Protein AF-A0A2S9G0T8-F1 (afdb_monomer)

Nearest PDB structures (foldseek):
  8khl-assembly1_C  TM=8.543E-01  e=2.174E-02  Pseudomonas aeruginosa
  6chu-assembly1_A  TM=8.204E-01  e=4.363E-02  Mycobacterium tuberculosis H37Rv
  5vxs-assembly2_E  TM=8.052E-01  e=6.628E-02  Homo sapiens
  4l9y-assembly1_B  TM=7.800E-01  e=7.619E-02  Cereibacter sphaeroides 2.4.1
  3pr1-assembly1_A  TM=4.443E-01  e=1.879E+00  Thermotoga maritima

Radius of gyration: 14.77 Å; Cα contacts (8 Å, |Δi|>4): 90; chains: 1; bounding box: 35×24×43 Å

Sequence (75 aa):
MTVSHPAERTRRPHWSLARTWLLQPGLPGFTAGVDGDADVVVLDIEDGLPDAEKPIGRRAVAEWLHDGGSAWVRI

Structure (mmCIF, N/CA/C/O backbone):
data_AF-A0A2S9G0T8-F1
#
_entry.id   AF-A0A2S9G0T8-F1
#
loop_
_atom_site.group_PDB
_atom_site.id
_atom_site.type_symbol
_atom_site.label_atom_id
_atom_site.label_alt_id
_atom_site.label_comp_id
_atom_site.label_asym_id
_atom_site.label_entity_id
_atom_site.label_seq_id
_atom_site.pdbx_PDB_ins_code
_atom_site.Cartn_x
_atom_site.Cartn_y
_atom_site.Cartn_z
_atom_site.occupancy
_atom_site.B_iso_or_equiv
_atom_site.auth_seq_id
_atom_site.auth_comp_id
_atom_site.auth_asym_id
_atom_site.auth_atom_id
_atom_site.pdbx_PDB_model_num
ATOM 1 N N . MET A 1 1 ? 26.203 14.390 -28.369 1.00 41.34 1 MET A N 1
ATOM 2 C CA . MET A 1 1 ? 25.357 14.225 -27.170 1.00 41.34 1 MET A CA 1
ATOM 3 C C . MET A 1 1 ? 24.124 13.457 -27.596 1.00 41.34 1 MET A C 1
ATOM 5 O O . MET A 1 1 ? 23.298 14.009 -28.309 1.00 41.34 1 MET A O 1
ATOM 9 N N . THR A 1 2 ? 24.059 12.168 -27.281 1.00 45.03 2 THR A N 1
ATOM 10 C CA . THR A 1 2 ? 22.914 11.329 -27.650 1.00 45.03 2 THR A CA 1
ATOM 11 C C . THR A 1 2 ? 21.827 11.554 -26.612 1.00 4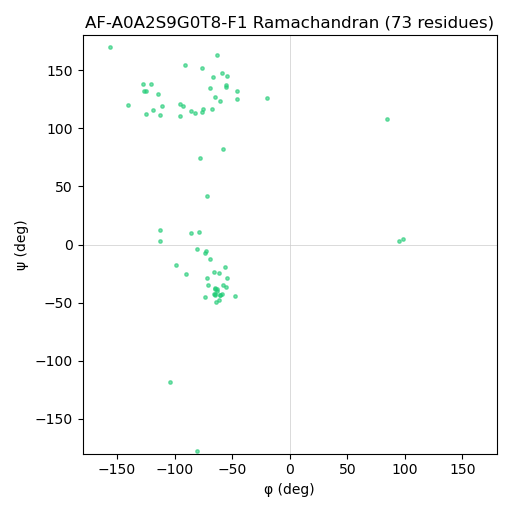5.03 2 THR A C 1
ATOM 13 O O . THR A 1 2 ? 22.024 11.244 -25.441 1.00 45.03 2 THR A O 1
ATOM 16 N N . VAL A 1 3 ? 20.717 12.160 -27.022 1.00 52.78 3 VAL A N 1
ATOM 17 C CA . VAL A 1 3 ? 19.536 12.308 -26.171 1.00 52.78 3 VAL A CA 1
ATOM 18 C C . VAL A 1 3 ? 18.849 10.945 -26.137 1.00 52.78 3 VAL A C 1
ATOM 20 O O . VAL A 1 3 ? 18.411 10.439 -27.173 1.00 52.78 3 VAL A O 1
ATOM 23 N N . SER A 1 4 ? 18.831 10.311 -24.968 1.00 51.03 4 SER A N 1
ATOM 24 C CA . SER A 1 4 ? 18.131 9.046 -24.753 1.00 51.03 4 SER A CA 1
ATOM 25 C C . SER A 1 4 ? 16.640 9.248 -25.027 1.00 51.03 4 SER A C 1
ATOM 27 O O . SER A 1 4 ? 16.015 10.133 -24.447 1.00 51.03 4 SER A O 1
ATOM 29 N N . HIS A 1 5 ? 16.079 8.453 -25.936 1.00 51.53 5 HIS A N 1
ATOM 30 C CA . HIS A 1 5 ? 14.641 8.440 -26.198 1.00 51.53 5 HIS A CA 1
ATOM 31 C C . HIS A 1 5 ? 13.891 7.892 -24.968 1.00 51.53 5 HIS A C 1
ATOM 33 O O . HIS A 1 5 ? 14.391 6.953 -24.343 1.00 51.53 5 HIS A O 1
ATOM 39 N N . PRO A 1 6 ? 12.692 8.404 -24.629 1.00 54.78 6 PRO A N 1
ATOM 40 C CA . PRO A 1 6 ? 11.848 7.829 -23.589 1.00 54.78 6 PRO A CA 1
ATOM 41 C C . PRO A 1 6 ? 11.142 6.599 -24.168 1.00 54.78 6 PRO A C 1
ATOM 43 O O . PRO A 1 6 ? 9.976 6.654 -24.548 1.00 54.78 6 PRO A O 1
ATOM 46 N N . ALA A 1 7 ? 11.871 5.500 -24.329 1.00 53.41 7 ALA A N 1
ATOM 47 C CA . ALA A 1 7 ? 11.304 4.246 -24.797 1.00 53.41 7 ALA A CA 1
ATOM 48 C C . ALA A 1 7 ? 11.307 3.224 -23.657 1.00 53.41 7 ALA A C 1
ATOM 50 O O . ALA A 1 7 ? 12.360 2.842 -23.156 1.00 53.41 7 ALA A O 1
ATOM 51 N N . GLU A 1 8 ? 10.086 2.789 -23.332 1.00 52.94 8 GLU A N 1
ATOM 52 C CA . GLU A 1 8 ? 9.722 1.613 -22.540 1.00 52.94 8 GLU A CA 1
ATOM 53 C C . GLU A 1 8 ? 9.729 1.807 -21.012 1.00 52.94 8 GLU A C 1
ATOM 55 O O . GLU A 1 8 ? 10.778 1.886 -20.373 1.00 52.94 8 GLU A O 1
ATOM 60 N N . ARG A 1 9 ? 8.516 1.843 -20.419 1.00 58.78 9 ARG A N 1
ATOM 61 C CA . ARG A 1 9 ? 8.256 1.615 -18.982 1.00 58.78 9 ARG A CA 1
ATOM 62 C C . ARG A 1 9 ? 8.790 0.231 -18.641 1.00 58.78 9 ARG A C 1
ATOM 64 O O . ARG A 1 9 ? 8.086 -0.775 -18.695 1.00 58.78 9 ARG A O 1
ATOM 71 N N . THR A 1 10 ? 10.085 0.194 -18.399 1.00 59.00 10 THR A N 1
ATOM 72 C CA . THR A 1 10 ? 10.869 -1.002 -18.185 1.00 59.00 10 THR A CA 1
ATOM 73 C C . THR A 1 10 ? 10.379 -1.579 -16.871 1.00 59.00 10 THR A C 1
ATOM 75 O O . THR A 1 10 ? 10.409 -0.911 -15.842 1.00 59.00 10 THR A O 1
ATOM 78 N N . ARG A 1 11 ? 9.814 -2.788 -16.946 1.00 78.56 11 ARG A N 1
ATOM 79 C CA . ARG A 1 11 ? 9.457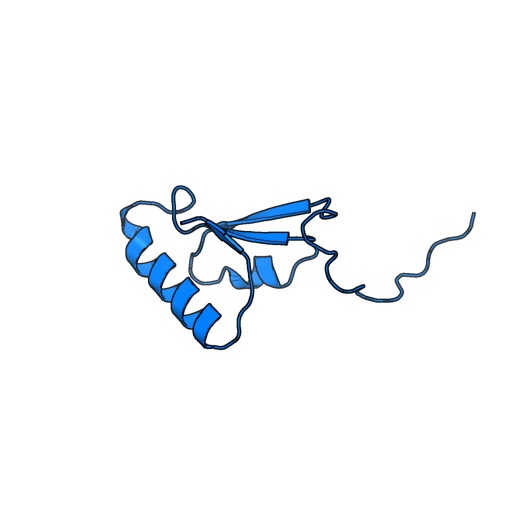 -3.665 -15.825 1.00 78.56 11 ARG A CA 1
ATOM 80 C C . ARG A 1 11 ? 10.210 -3.290 -14.541 1.00 78.56 11 ARG A C 1
ATOM 82 O O . ARG A 1 11 ? 11.441 -3.261 -14.566 1.00 78.56 11 ARG A O 1
ATOM 89 N N . ARG A 1 12 ? 9.478 -3.066 -13.438 1.00 87.56 12 ARG A N 1
ATOM 90 C CA . ARG A 1 12 ? 10.075 -2.769 -12.123 1.00 87.56 12 ARG A CA 1
ATOM 91 C C . ARG A 1 12 ? 11.231 -3.744 -11.845 1.00 87.56 12 ARG A C 1
ATOM 93 O O . ARG A 1 12 ? 11.053 -4.950 -12.074 1.00 87.56 12 ARG A O 1
ATOM 100 N N . PRO A 1 13 ? 12.407 -3.254 -11.414 1.00 92.62 13 PRO A N 1
ATOM 101 C CA . PRO A 1 13 ? 13.567 -4.109 -11.200 1.00 92.62 13 PRO A CA 1
ATOM 102 C C . PRO A 1 13 ? 13.283 -5.138 -10.101 1.00 92.62 13 PRO A C 1
ATOM 104 O O . PRO A 1 13 ? 12.364 -4.984 -9.295 1.00 92.62 13 PRO A O 1
ATOM 107 N N . HIS A 1 14 ? 14.100 -6.194 -10.034 1.00 93.31 14 HIS A N 1
ATOM 108 C CA . HIS A 1 14 ? 14.106 -7.047 -8.847 1.00 93.31 14 HIS A CA 1
ATOM 109 C C . HIS A 1 14 ? 14.383 -6.172 -7.614 1.00 93.31 14 HIS A C 1
ATOM 111 O O . HIS A 1 14 ? 15.252 -5.303 -7.667 1.00 93.31 14 HIS A O 1
ATOM 117 N N . TRP A 1 15 ? 13.665 -6.395 -6.512 1.00 93.62 15 TRP A N 1
ATOM 118 C CA . TRP A 1 15 ? 13.703 -5.529 -5.324 1.00 93.62 15 TRP A CA 1
ATOM 119 C C . TRP A 1 15 ? 15.121 -5.321 -4.765 1.00 93.62 15 TRP A C 1
ATOM 121 O O . TRP A 1 15 ? 15.427 -4.257 -4.240 1.00 93.62 15 TRP A O 1
ATOM 131 N N . SER A 1 16 ? 16.021 -6.295 -4.942 1.00 95.38 16 SER A N 1
ATOM 132 C CA . SER A 1 16 ? 17.424 -6.192 -4.513 1.00 95.38 16 SER A CA 1
ATOM 133 C C . SER A 1 16 ? 18.259 -5.180 -5.312 1.00 95.38 16 SER A C 1
ATOM 135 O O . SER A 1 16 ? 19.386 -4.889 -4.928 1.00 95.38 16 SER A O 1
ATOM 137 N N . LEU A 1 17 ? 17.746 -4.691 -6.444 1.00 96.19 17 LEU A N 1
ATOM 138 C CA . LEU A 1 17 ? 18.371 -3.687 -7.314 1.00 96.19 17 LEU A CA 1
ATOM 139 C C . LEU A 1 17 ? 17.601 -2.357 -7.308 1.00 96.19 17 LEU A C 1
ATOM 141 O O . LEU A 1 17 ? 17.942 -1.450 -8.068 1.00 96.19 17 LEU A O 1
ATOM 145 N N . ALA A 1 18 ? 16.544 -2.245 -6.500 1.00 96.31 18 ALA A N 1
ATOM 146 C CA . ALA A 1 18 ? 15.716 -1.052 -6.438 1.00 96.31 18 ALA A CA 1
ATOM 147 C C . ALA A 1 18 ? 16.517 0.140 -5.900 1.00 96.31 18 ALA A C 1
ATOM 149 O O . ALA A 1 18 ? 17.115 0.076 -4.826 1.00 96.31 18 ALA A O 1
ATOM 150 N N . ARG A 1 19 ? 16.505 1.242 -6.651 1.00 96.62 19 ARG A N 1
ATOM 151 C CA . ARG A 1 19 ? 17.154 2.512 -6.303 1.00 96.62 19 ARG A CA 1
ATOM 152 C C . ARG A 1 19 ? 16.210 3.424 -5.535 1.00 96.62 19 ARG A C 1
ATOM 154 O O . ARG A 1 19 ? 16.670 4.291 -4.798 1.00 96.62 19 ARG A O 1
ATOM 161 N N . THR A 1 20 ? 14.903 3.247 -5.721 1.00 96.88 20 THR A N 1
ATOM 162 C CA . THR A 1 20 ? 13.868 4.047 -5.065 1.00 96.88 20 THR A CA 1
ATOM 163 C C . THR A 1 20 ? 12.848 3.167 -4.352 1.00 96.88 20 THR A C 1
ATOM 165 O O . THR A 1 20 ? 12.335 2.189 -4.894 1.00 96.88 20 THR A O 1
ATOM 168 N N . TRP A 1 21 ? 12.559 3.535 -3.107 1.00 97.00 21 TRP A N 1
ATOM 169 C CA . TRP A 1 21 ? 11.565 2.889 -2.259 1.00 97.00 21 TRP A CA 1
ATOM 170 C C . TRP A 1 21 ? 10.595 3.963 -1.788 1.00 97.00 21 TRP A C 1
ATOM 172 O O . TRP A 1 21 ? 10.980 4.863 -1.042 1.00 97.00 21 TRP A O 1
ATOM 182 N N . LEU A 1 22 ? 9.351 3.896 -2.255 1.00 96.75 22 LEU A N 1
ATOM 183 C CA . LEU A 1 22 ? 8.294 4.803 -1.827 1.00 96.75 22 LEU A CA 1
ATOM 184 C C . LEU A 1 22 ? 7.541 4.181 -0.655 1.00 96.75 22 LEU A C 1
ATOM 186 O O . LEU A 1 22 ? 6.926 3.125 -0.803 1.00 96.75 22 LEU A O 1
ATOM 190 N N . LEU A 1 23 ? 7.562 4.863 0.487 1.00 96.75 23 LEU A N 1
ATOM 191 C CA . LEU A 1 23 ? 6.689 4.554 1.610 1.00 96.75 23 LEU A CA 1
A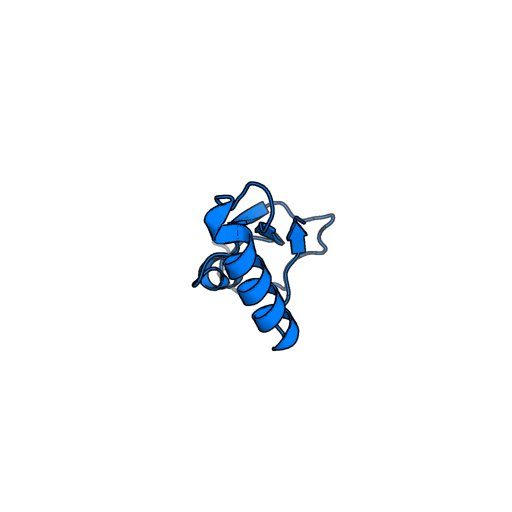TOM 192 C C . LEU A 1 23 ? 5.358 5.288 1.413 1.00 96.75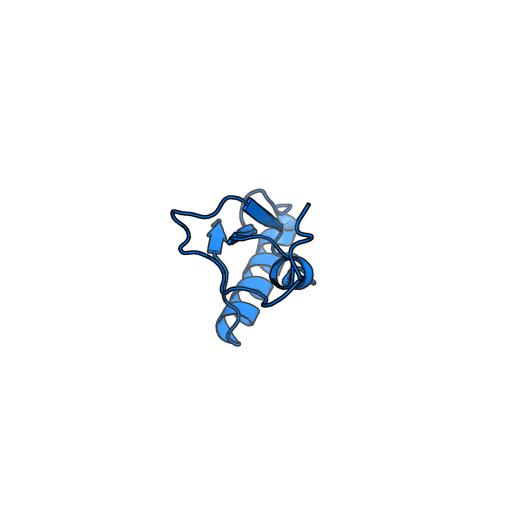 23 LEU A C 1
ATOM 194 O O . LEU A 1 23 ? 5.322 6.517 1.395 1.00 96.75 23 LEU A O 1
ATOM 198 N N . GLN A 1 24 ? 4.282 4.530 1.237 1.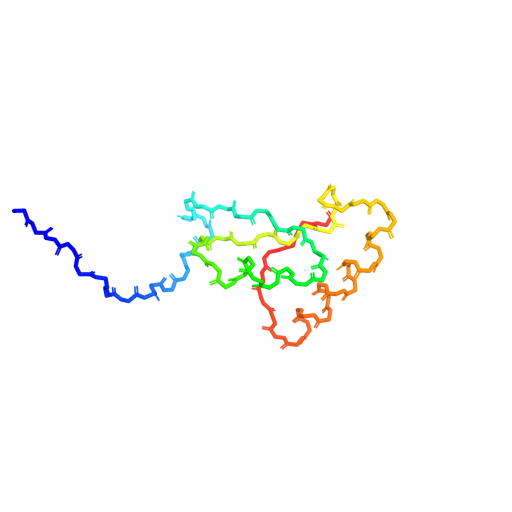00 97.00 24 GLN A N 1
ATOM 199 C CA . GLN A 1 24 ? 2.949 5.037 0.936 1.00 97.00 24 GLN A CA 1
ATOM 200 C C . GLN A 1 24 ? 1.995 4.630 2.069 1.00 97.00 24 GLN A C 1
ATOM 202 O O . GLN A 1 24 ? 1.746 3.435 2.232 1.00 97.00 24 GLN A O 1
ATOM 207 N N . PRO A 1 25 ? 1.423 5.575 2.836 1.00 96.81 25 PRO A N 1
ATOM 208 C CA . PRO A 1 25 ? 0.400 5.258 3.829 1.00 96.81 25 PRO A CA 1
ATOM 209 C C . PRO A 1 25 ? -0.778 4.517 3.197 1.00 96.81 25 PRO A C 1
ATOM 211 O O . PRO A 1 25 ? -1.266 4.927 2.138 1.00 96.81 25 PRO A O 1
ATOM 214 N N . GLY A 1 26 ? -1.254 3.457 3.855 1.00 94.88 26 GLY A N 1
ATOM 215 C CA . GLY A 1 26 ? -2.403 2.648 3.436 1.00 94.88 26 GLY A CA 1
ATOM 216 C C . GLY A 1 26 ? -3.761 3.341 3.603 1.00 94.88 26 GLY A C 1
ATOM 217 O O . GLY A 1 26 ? -4.704 2.720 4.076 1.00 94.88 26 GLY A O 1
ATOM 218 N N . LEU A 1 27 ? -3.872 4.626 3.262 1.00 91.00 27 LEU A N 1
ATOM 219 C CA . LEU A 1 27 ? -5.112 5.407 3.338 1.00 91.00 27 LEU A CA 1
ATOM 220 C C . LEU A 1 27 ? -5.894 5.354 2.022 1.00 91.00 27 LEU A C 1
ATOM 222 O O . LEU A 1 27 ? -5.285 5.173 0.967 1.00 91.00 27 LEU A O 1
ATOM 226 N N . PRO A 1 28 ? -7.228 5.543 2.033 1.00 83.75 28 PRO A N 1
ATOM 227 C CA . PRO A 1 28 ? -8.019 5.601 0.805 1.00 83.75 28 PRO A CA 1
ATOM 228 C C . PRO A 1 28 ? -7.369 6.493 -0.268 1.00 83.75 28 PRO A C 1
ATOM 230 O O . PRO A 1 28 ? -7.053 7.652 -0.012 1.00 83.75 28 PRO A O 1
ATOM 233 N N . GLY A 1 29 ? -7.146 5.933 -1.462 1.00 86.25 29 GLY A N 1
ATOM 234 C CA . GLY A 1 29 ? -6.429 6.601 -2.559 1.00 86.25 29 GLY A CA 1
ATOM 235 C C . GLY A 1 29 ? -4.930 6.284 -2.663 1.00 86.25 29 GLY A C 1
ATOM 236 O O . GLY A 1 29 ? -4.268 6.809 -3.558 1.00 86.25 29 GLY A O 1
ATOM 237 N N . PHE A 1 30 ? -4.387 5.397 -1.819 1.00 93.00 30 PHE A N 1
ATOM 238 C CA . PHE A 1 30 ? -2.969 5.002 -1.838 1.00 93.00 30 PHE A CA 1
ATOM 239 C C . PHE A 1 30 ? -2.469 4.448 -3.188 1.00 93.00 30 PHE A C 1
ATOM 241 O O . PHE A 1 30 ? -1.264 4.440 -3.442 1.00 93.00 30 PHE A O 1
ATOM 248 N N . THR A 1 31 ? -3.366 3.997 -4.071 1.00 92.44 31 THR A N 1
ATOM 249 C CA . THR A 1 31 ? -3.022 3.432 -5.386 1.00 92.44 31 THR A CA 1
ATOM 250 C C . THR A 1 31 ? -2.311 4.430 -6.298 1.00 92.44 31 THR A C 1
ATOM 252 O O . THR A 1 31 ? -1.504 4.015 -7.121 1.00 92.44 31 THR A O 1
ATOM 255 N N . ALA A 1 32 ? -2.500 5.740 -6.097 1.00 89.31 32 ALA A N 1
ATOM 256 C CA . ALA A 1 32 ? -1.761 6.761 -6.841 1.00 8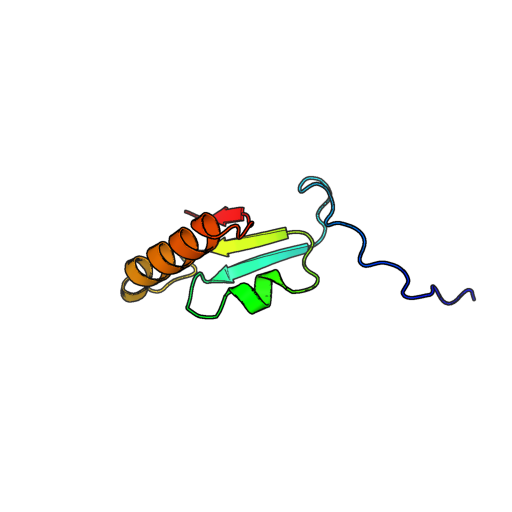9.31 32 ALA A CA 1
ATOM 257 C C . ALA A 1 32 ? -0.233 6.631 -6.665 1.00 89.31 32 ALA A C 1
ATOM 259 O O . ALA A 1 32 ? 0.520 6.851 -7.611 1.00 89.31 32 ALA A O 1
ATOM 260 N N .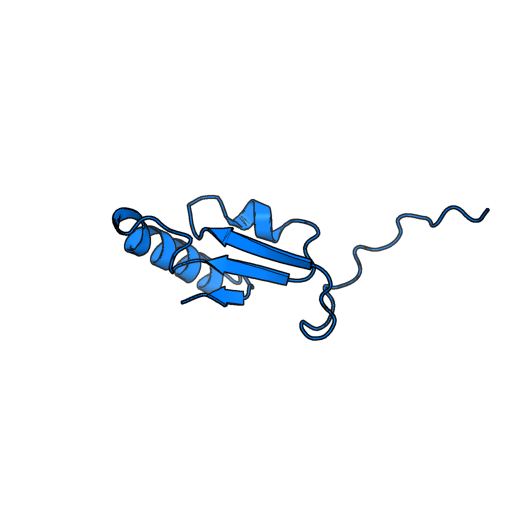 GLY A 1 33 ? 0.231 6.220 -5.478 1.00 86.12 33 GLY A N 1
ATOM 261 C CA . GLY A 1 33 ? 1.646 5.921 -5.238 1.00 86.12 33 GLY A CA 1
ATOM 262 C C . GLY A 1 33 ? 2.108 4.625 -5.914 1.00 86.12 33 GLY A C 1
ATOM 263 O O . GLY A 1 33 ? 3.270 4.507 -6.300 1.00 86.12 33 GLY A O 1
ATOM 264 N N . VAL A 1 34 ? 1.200 3.661 -6.105 1.00 88.44 34 VAL A N 1
ATOM 265 C CA . VAL A 1 34 ? 1.466 2.401 -6.821 1.00 88.44 34 VAL A CA 1
ATOM 266 C C . VAL A 1 34 ? 1.642 2.641 -8.322 1.00 88.44 34 VAL A C 1
ATOM 268 O O . VAL A 1 34 ? 2.491 2.003 -8.941 1.00 88.44 34 VAL A O 1
ATOM 271 N N . ASP A 1 35 ? 0.919 3.595 -8.900 1.00 88.06 35 ASP A N 1
ATOM 272 C CA . ASP A 1 35 ? 1.003 3.913 -10.331 1.00 88.06 35 ASP A CA 1
ATOM 273 C C . ASP A 1 35 ? 2.210 4.799 -10.707 1.00 88.06 35 ASP A C 1
ATOM 275 O O . ASP A 1 35 ? 2.439 5.059 -11.889 1.00 88.06 35 ASP A O 1
ATOM 279 N N . GLY A 1 36 ? 2.993 5.253 -9.720 1.00 88.62 36 GLY A N 1
ATOM 280 C CA . GLY A 1 36 ? 4.164 6.112 -9.918 1.00 88.62 36 GLY A CA 1
ATOM 281 C C . GLY A 1 36 ? 5.453 5.393 -10.349 1.00 88.62 36 GLY A C 1
ATOM 282 O O . GLY A 1 36 ? 5.507 4.172 -10.501 1.00 88.62 36 GLY A O 1
ATOM 283 N N . ASP A 1 37 ? 6.530 6.176 -10.481 1.00 91.50 37 ASP A N 1
ATOM 284 C CA . ASP A 1 37 ? 7.841 5.745 -11.009 1.00 91.50 37 ASP A CA 1
ATOM 285 C C . ASP A 1 37 ? 8.790 5.123 -9.961 1.00 91.50 37 ASP A C 1
ATOM 287 O O . ASP A 1 37 ? 9.981 4.933 -10.218 1.00 91.50 37 ASP A O 1
ATOM 291 N N . ALA A 1 38 ? 8.307 4.831 -8.751 1.00 94.31 38 ALA A N 1
ATOM 292 C CA . ALA A 1 38 ? 9.129 4.186 -7.731 1.00 94.31 38 ALA A CA 1
ATOM 293 C C . ALA A 1 38 ? 9.439 2.725 -8.110 1.00 94.31 38 ALA A C 1
ATOM 295 O O . ALA A 1 38 ? 8.535 1.967 -8.474 1.00 94.31 38 ALA A O 1
ATOM 296 N N . ASP A 1 39 ? 10.699 2.302 -7.957 1.00 95.00 39 ASP A N 1
ATOM 297 C CA . ASP A 1 39 ? 11.121 0.924 -8.234 1.00 95.00 39 ASP A CA 1
ATOM 298 C C . ASP A 1 39 ? 10.351 -0.054 -7.323 1.00 95.00 39 ASP A C 1
ATOM 300 O O . ASP A 1 39 ? 9.817 -1.069 -7.780 1.00 95.00 39 ASP A O 1
ATOM 304 N N . VAL A 1 40 ? 10.220 0.293 -6.037 1.00 96.38 40 VAL A N 1
ATOM 305 C CA . VAL A 1 40 ? 9.437 -0.439 -5.033 1.00 96.38 40 VAL A CA 1
ATOM 306 C C . VAL A 1 40 ? 8.468 0.506 -4.324 1.00 96.38 40 VAL A C 1
ATOM 308 O O . VAL A 1 40 ? 8.825 1.621 -3.951 1.00 96.38 40 VAL A O 1
ATOM 311 N N . VAL A 1 41 ? 7.236 0.036 -4.109 1.00 96.44 41 VAL A N 1
ATOM 312 C CA . VAL A 1 41 ? 6.234 0.702 -3.265 1.00 96.44 41 VAL A CA 1
ATOM 313 C C . VAL A 1 41 ? 5.965 -0.184 -2.057 1.00 96.44 41 VAL A C 1
ATOM 315 O O . VAL A 1 41 ? 5.708 -1.381 -2.215 1.00 96.44 41 VAL A O 1
ATOM 318 N N . VAL A 1 42 ? 6.042 0.415 -0.872 1.00 97.56 42 VAL A N 1
ATOM 319 C CA . VAL A 1 42 ? 5.737 -0.207 0.415 1.00 97.56 42 VAL A CA 1
ATOM 320 C C . VAL A 1 42 ? 4.492 0.467 0.977 1.00 97.56 42 VAL A C 1
ATOM 322 O O . VAL A 1 42 ? 4.531 1.645 1.332 1.00 97.56 42 VAL A O 1
ATOM 325 N N . LEU A 1 43 ? 3.392 -0.279 1.042 1.00 97.88 43 LEU A N 1
ATOM 326 C CA . LEU A 1 43 ? 2.168 0.147 1.706 1.00 97.88 43 LEU A CA 1
ATOM 327 C C . LEU A 1 43 ? 2.364 0.037 3.215 1.00 97.88 43 LEU A C 1
ATOM 329 O O . LEU A 1 43 ? 2.602 -1.047 3.748 1.00 97.88 43 LEU A O 1
ATOM 333 N N . ASP A 1 44 ? 2.297 1.172 3.889 1.00 97.69 44 ASP A N 1
ATOM 334 C CA . ASP A 1 44 ? 2.534 1.290 5.318 1.00 97.69 44 ASP A CA 1
ATOM 335 C C . ASP A 1 44 ? 1.208 1.226 6.078 1.00 97.69 44 ASP A C 1
ATOM 337 O O . ASP A 1 44 ? 0.377 2.134 5.964 1.00 97.69 44 ASP A O 1
ATOM 341 N N . ILE A 1 45 ? 1.001 0.131 6.815 1.00 96.88 45 ILE A N 1
ATOM 342 C CA . ILE A 1 45 ? -0.154 -0.066 7.705 1.00 96.88 45 ILE A CA 1
ATOM 343 C C . ILE A 1 45 ? 0.249 -0.109 9.190 1.00 96.88 45 ILE A C 1
ATOM 345 O O . ILE A 1 45 ? -0.565 -0.487 10.039 1.00 96.88 45 ILE A O 1
ATOM 349 N N . GLU A 1 46 ? 1.491 0.286 9.486 1.00 93.75 46 GLU A N 1
ATOM 350 C CA . GLU A 1 46 ? 2.073 0.411 10.822 1.00 93.75 46 GLU A CA 1
ATOM 351 C C . GLU A 1 46 ? 2.124 1.909 11.196 1.00 93.75 46 GLU A C 1
ATOM 353 O O . GLU A 1 46 ? 1.080 2.560 11.264 1.00 93.75 46 GLU A O 1
ATOM 358 N N . ASP A 1 47 ? 3.310 2.480 11.417 1.00 95.00 47 ASP A N 1
ATOM 359 C CA . ASP A 1 47 ? 3.493 3.867 11.870 1.00 95.00 47 ASP A CA 1
ATOM 360 C C . ASP A 1 47 ? 3.219 4.936 10.800 1.00 95.00 47 ASP A C 1
ATOM 362 O O . ASP A 1 47 ? 3.175 6.126 11.108 1.00 95.00 47 ASP A O 1
ATOM 366 N N . GLY A 1 48 ? 2.984 4.541 9.544 1.00 91.44 48 GLY A N 1
ATOM 367 C CA . GLY A 1 48 ? 2.503 5.458 8.505 1.00 91.44 48 GLY A CA 1
ATOM 368 C C . GLY A 1 48 ? 1.038 5.854 8.668 1.00 91.44 48 GLY A C 1
ATOM 369 O O . GLY A 1 48 ? 0.556 6.696 7.911 1.00 91.44 48 GLY A O 1
ATOM 370 N N . LEU A 1 49 ? 0.331 5.253 9.631 1.00 96.06 49 LEU A N 1
ATOM 371 C CA . LEU A 1 49 ? -1.068 5.526 9.931 1.00 96.06 49 LEU A CA 1
ATOM 372 C C . LEU A 1 49 ? -1.243 6.019 11.374 1.00 96.06 49 LEU A C 1
ATOM 374 O O . LEU A 1 49 ? -0.701 5.413 12.303 1.00 96.06 49 LEU A O 1
ATOM 378 N N . PRO A 1 50 ? -2.089 7.040 11.601 1.00 95.81 50 PRO A N 1
ATOM 379 C CA . PRO A 1 50 ? -2.646 7.299 12.921 1.00 95.81 50 PRO A CA 1
ATOM 380 C C . PRO A 1 50 ? -3.335 6.047 13.482 1.00 95.81 50 PRO A C 1
ATOM 382 O O . PRO A 1 50 ? -3.999 5.312 12.747 1.00 95.81 50 PRO A O 1
ATOM 385 N N . ASP A 1 51 ? -3.256 5.826 14.798 1.00 95.94 51 ASP A N 1
ATOM 386 C CA . ASP A 1 51 ? -3.825 4.627 15.437 1.00 95.94 51 ASP A CA 1
ATOM 387 C C . ASP A 1 51 ? -5.320 4.428 15.143 1.00 95.94 51 ASP A C 1
ATOM 389 O O . ASP A 1 51 ? -5.773 3.302 14.933 1.00 95.94 51 ASP A O 1
ATOM 393 N N . ALA A 1 52 ? -6.079 5.525 15.065 1.00 96.44 52 ALA A N 1
ATOM 394 C CA . ALA A 1 52 ? -7.503 5.503 14.732 1.00 96.44 52 ALA A CA 1
ATOM 395 C C . ALA A 1 52 ? -7.785 5.026 13.293 1.00 96.44 52 ALA A C 1
ATOM 397 O O . ALA A 1 52 ? -8.871 4.524 13.007 1.00 96.44 52 ALA A O 1
ATOM 398 N N . GLU A 1 53 ? -6.813 5.160 12.391 1.00 96.19 53 GLU A N 1
ATOM 399 C CA . GLU A 1 53 ? -6.952 4.854 10.967 1.00 96.19 53 GLU A CA 1
ATOM 400 C C . GLU A 1 53 ? -6.394 3.471 10.606 1.00 96.19 53 GLU A C 1
ATOM 402 O O . GLU A 1 53 ? -6.811 2.900 9.597 1.00 96.19 53 GLU A O 1
ATOM 407 N N . LYS A 1 54 ? -5.548 2.867 11.458 1.00 95.38 54 LYS A N 1
ATOM 408 C CA . LYS A 1 54 ? -4.993 1.511 11.266 1.00 95.38 54 LYS A CA 1
ATOM 409 C C . LYS A 1 54 ? -6.050 0.455 10.888 1.00 95.38 54 LYS A C 1
ATOM 411 O O . LYS A 1 54 ? -5.799 -0.303 9.947 1.00 95.38 54 LYS A O 1
ATOM 416 N N . PRO A 1 5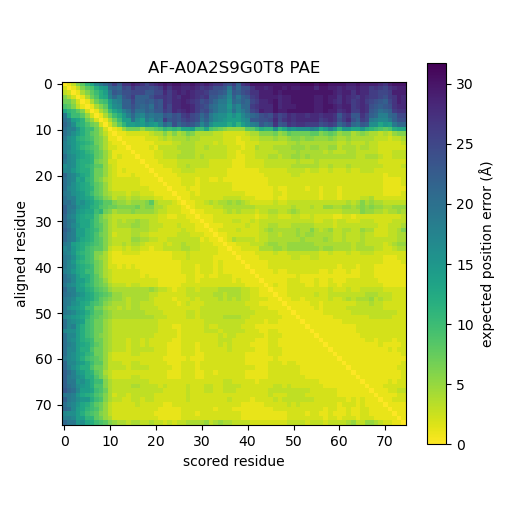5 ? -7.242 0.380 11.525 1.00 95.81 55 PRO A N 1
ATOM 417 C CA . PRO A 1 55 ? -8.259 -0.602 11.140 1.00 95.81 55 PRO A CA 1
ATOM 418 C C . PRO A 1 55 ? -8.818 -0.392 9.727 1.00 95.81 55 PRO A C 1
ATOM 420 O O . PRO A 1 55 ? -9.083 -1.365 9.022 1.00 95.81 55 PRO A O 1
ATOM 423 N N . ILE A 1 56 ? -9.020 0.865 9.316 1.00 95.81 56 ILE A N 1
ATOM 424 C CA . ILE A 1 56 ? -9.541 1.201 7.985 1.00 95.81 56 ILE A CA 1
ATOM 425 C C . ILE A 1 56 ? -8.453 0.975 6.936 1.00 95.81 56 ILE A C 1
ATOM 427 O O . ILE A 1 56 ? -8.725 0.334 5.923 1.00 95.81 56 ILE A O 1
ATOM 431 N N . GLY A 1 57 ? -7.223 1.418 7.202 1.00 96.19 57 GLY A N 1
ATOM 432 C CA . GLY A 1 57 ? -6.116 1.270 6.263 1.00 96.19 57 GLY A CA 1
ATOM 433 C C . GLY A 1 57 ? -5.727 -0.185 6.019 1.00 96.19 57 GLY A C 1
ATOM 434 O O . GLY A 1 57 ? -5.588 -0.605 4.871 1.00 96.19 57 GLY A O 1
ATOM 435 N N . ARG A 1 58 ? -5.675 -1.013 7.074 1.00 96.31 58 ARG A N 1
ATOM 436 C CA . ARG A 1 58 ? -5.444 -2.460 6.931 1.00 96.31 58 ARG A CA 1
ATOM 437 C C . ARG A 1 58 ? -6.508 -3.125 6.059 1.00 96.31 58 ARG A C 1
ATOM 439 O O . ARG A 1 58 ? -6.164 -3.961 5.230 1.00 96.31 58 ARG A O 1
ATOM 446 N N . ARG A 1 59 ? -7.783 -2.762 6.242 1.00 96.75 59 ARG A N 1
ATOM 447 C CA . ARG A 1 59 ? -8.886 -3.299 5.433 1.00 96.75 59 ARG A CA 1
ATOM 448 C C . ARG A 1 59 ? -8.746 -2.887 3.969 1.00 96.75 59 ARG A C 1
ATOM 450 O O . ARG A 1 59 ? -8.765 -3.759 3.113 1.00 96.75 59 ARG A O 1
ATOM 457 N N . ALA A 1 60 ? -8.531 -1.599 3.705 1.00 96.38 60 ALA A N 1
ATOM 458 C CA . ALA A 1 60 ? -8.399 -1.078 2.347 1.00 96.38 60 ALA A CA 1
ATOM 459 C C . ALA A 1 60 ? -7.219 -1.712 1.588 1.00 96.38 60 ALA A C 1
ATOM 461 O O . ALA A 1 60 ? -7.362 -2.103 0.432 1.00 96.38 60 ALA A O 1
ATOM 462 N N . VAL A 1 61 ? -6.061 -1.862 2.244 1.00 97.00 61 VAL A N 1
ATOM 463 C CA . VAL A 1 61 ? -4.891 -2.527 1.649 1.00 97.00 61 VAL A CA 1
ATOM 464 C C . VAL A 1 61 ? -5.161 -4.014 1.409 1.00 97.00 61 VAL A C 1
ATOM 466 O O . VAL A 1 61 ? -4.825 -4.523 0.343 1.00 97.00 61 VAL A O 1
ATOM 469 N N . ALA A 1 62 ? -5.791 -4.714 2.357 1.00 96.81 62 ALA A N 1
ATOM 470 C CA . ALA A 1 62 ? -6.110 -6.134 2.208 1.00 96.81 62 ALA A CA 1
ATOM 471 C C . ALA A 1 62 ? -7.117 -6.403 1.077 1.00 96.81 62 ALA A C 1
ATOM 473 O O . ALA A 1 62 ? -6.908 -7.330 0.299 1.00 96.81 62 ALA A O 1
ATOM 474 N N . GLU A 1 63 ? -8.173 -5.592 0.966 1.00 97.00 63 GLU A N 1
ATOM 475 C CA . GLU A 1 63 ? -9.168 -5.677 -0.113 1.00 97.00 63 GLU A CA 1
ATOM 476 C C . GLU A 1 63 ? -8.510 -5.443 -1.479 1.00 97.00 63 GLU A C 1
ATOM 478 O O . GLU A 1 63 ? -8.642 -6.263 -2.381 1.00 97.00 63 GLU A O 1
ATOM 483 N N . TRP A 1 64 ? -7.689 -4.401 -1.610 1.00 96.75 64 TRP A N 1
ATOM 484 C CA . TRP A 1 64 ? -6.986 -4.124 -2.864 1.00 96.75 64 TRP A CA 1
ATOM 485 C C . TRP A 1 64 ? -5.996 -5.229 -3.270 1.00 96.75 64 TRP A C 1
ATOM 487 O O . TRP A 1 64 ? -5.909 -5.576 -4.447 1.00 96.75 64 TRP A O 1
ATOM 497 N N . LEU A 1 65 ? -5.254 -5.802 -2.312 1.00 96.56 65 LEU A N 1
ATOM 498 C CA . LEU A 1 65 ? -4.369 -6.946 -2.570 1.00 96.56 65 LEU A CA 1
ATOM 499 C C . LEU A 1 65 ? -5.161 -8.195 -2.983 1.00 96.56 65 LEU A C 1
ATOM 501 O O . LEU A 1 65 ? -4.712 -8.951 -3.844 1.00 96.56 65 LEU A O 1
ATOM 505 N N . HIS A 1 66 ? -6.337 -8.414 -2.386 1.00 97.69 66 HIS A N 1
ATOM 506 C CA . HIS A 1 66 ? -7.235 -9.503 -2.764 1.00 97.69 66 HIS A CA 1
ATOM 507 C C . HIS A 1 66 ? -7.735 -9.354 -4.207 1.00 97.69 66 HIS A C 1
ATOM 509 O O . HIS A 1 66 ? -7.770 -10.338 -4.945 1.00 97.69 66 HIS A O 1
ATOM 515 N N . ASP A 1 67 ? -8.017 -8.122 -4.631 1.00 97.25 67 ASP A N 1
ATOM 516 C CA . ASP A 1 67 ? -8.502 -7.786 -5.974 1.00 97.25 67 ASP A CA 1
ATOM 517 C C . ASP A 1 67 ? -7.393 -7.761 -7.050 1.00 97.25 67 ASP A C 1
ATOM 519 O O . ASP A 1 67 ? -7.611 -7.328 -8.184 1.00 97.25 67 ASP A O 1
ATOM 523 N N . GLY A 1 68 ? -6.192 -8.254 -6.725 1.00 96.38 68 GLY A N 1
ATOM 524 C CA . GLY A 1 68 ? -5.073 -8.402 -7.660 1.00 96.38 68 GLY A CA 1
ATOM 525 C C . GLY A 1 68 ? -4.042 -7.274 -7.610 1.00 96.38 68 GLY A C 1
ATOM 526 O O . GLY A 1 68 ? -3.094 -7.275 -8.401 1.00 96.38 68 GLY A O 1
ATOM 527 N N . GLY A 1 69 ? -4.186 -6.330 -6.678 1.00 95.44 69 GLY A N 1
ATOM 528 C CA . GLY A 1 69 ? -3.136 -5.381 -6.340 1.00 95.44 69 GLY A CA 1
ATOM 529 C C . GLY A 1 69 ? -1.859 -6.083 -5.873 1.00 95.44 69 GLY A C 1
ATOM 530 O O . GLY A 1 69 ? -1.895 -7.146 -5.256 1.00 95.44 69 GLY A O 1
ATOM 531 N N . SER A 1 70 ? -0.703 -5.487 -6.156 1.00 93.88 70 SER A N 1
ATOM 532 C CA . SER A 1 70 ? 0.594 -6.033 -5.752 1.00 93.88 70 SER A CA 1
ATOM 533 C C . SER A 1 70 ? 1.535 -4.923 -5.298 1.00 93.88 70 SER A C 1
ATOM 535 O O . SER A 1 70 ? 1.895 -4.042 -6.077 1.00 93.88 70 SER A O 1
ATOM 537 N N . ALA A 1 71 ? 1.978 -4.999 -4.047 1.00 95.62 71 ALA A N 1
ATOM 538 C CA . ALA A 1 71 ? 2.978 -4.125 -3.444 1.00 95.62 71 ALA A CA 1
ATOM 539 C C . ALA A 1 71 ? 3.643 -4.841 -2.258 1.00 95.62 71 ALA A C 1
ATOM 541 O O . ALA A 1 71 ? 3.175 -5.890 -1.814 1.00 95.62 71 ALA A O 1
ATOM 542 N N . TRP A 1 72 ? 4.720 -4.266 -1.725 1.00 97.25 72 TRP A N 1
ATOM 543 C CA . TRP A 1 72 ? 5.214 -4.663 -0.407 1.00 97.25 72 TRP A CA 1
ATOM 544 C C . TRP A 1 72 ? 4.320 -4.051 0.669 1.00 97.25 72 TRP A C 1
ATOM 546 O O . TRP A 1 72 ? 3.752 -2.982 0.458 1.00 97.25 72 TRP A O 1
ATOM 556 N N . VAL A 1 73 ? 4.218 -4.702 1.825 1.00 97.38 73 VAL A N 1
ATOM 557 C CA . VAL A 1 73 ? 3.463 -4.186 2.974 1.00 97.38 73 VAL A CA 1
ATOM 558 C C . VAL A 1 73 ? 4.384 -4.135 4.186 1.00 97.38 73 VAL A C 1
ATOM 560 O O . VAL A 1 73 ? 5.070 -5.118 4.468 1.00 97.38 73 VAL A O 1
ATOM 563 N N . ARG A 1 74 ? 4.396 -3.002 4.894 1.00 97.56 74 ARG A N 1
ATOM 564 C CA . ARG A 1 74 ? 4.986 -2.884 6.234 1.00 97.56 74 ARG A CA 1
ATOM 565 C C . ARG A 1 74 ? 3.873 -3.073 7.265 1.00 97.56 74 ARG A C 1
ATOM 567 O O . ARG A 1 74 ? 2.883 -2.345 7.205 1.00 97.56 74 ARG A O 1
ATOM 574 N N . ILE A 1 75 ? 4.017 -4.080 8.127 1.00 93.44 75 ILE A N 1
ATOM 575 C CA . ILE A 1 75 ? 3.013 -4.546 9.101 1.00 93.44 75 ILE A CA 1
ATOM 576 C C . ILE A 1 75 ? 3.526 -4.308 10.511 1.00 93.44 75 ILE A C 1
ATOM 578 O O . ILE A 1 75 ? 4.706 -4.659 10.726 1.00 93.44 75 ILE A O 1
#

Secondary structure (DSSP, 8-state):
--------------GGG-S-EEEEE-STTTHHHHTSS-SEEEEE-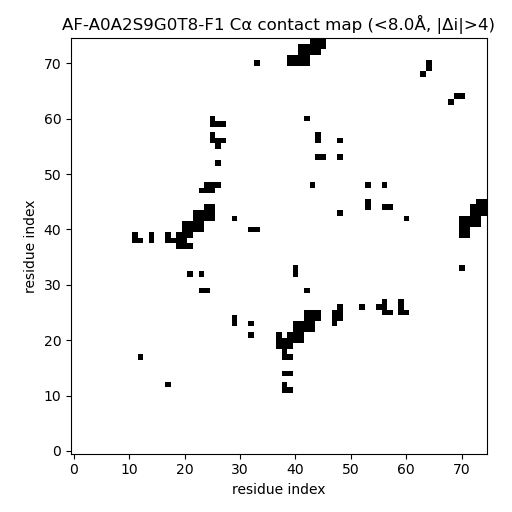STTS-TTTHHHHHHHHHHHHHTT---EEE-

Foldseek 3Di:
DDDDDPDDPPQQDDPVPFPFEAEFELDPPSCVVVPDDGSAYEHELDVSDDPVCSVVSVVSVVVCVVVVDDHHYDD

Solvent-accessible surface area (backbone atoms only — not comparable to full-atom values): 4627 Å² total; per-residue (Å²): 135,84,79,82,74,96,72,73,92,67,72,68,56,61,76,93,72,46,88,38,76,41,83,36,40,29,46,98,73,43,62,64,62,67,76,47,92,52,44,35,43,31,36,21,46,39,90,60,36,59,80,88,44,33,70,57,16,45,48,55,49,50,53,43,43,70,75,69,49,86,72,47,72,44,116

Mean predicted aligned error: 6.17 Å

pLDDT: mean 88.76, std 14.94, range [41.34, 97.88]